Protein AF-A0A7C7UZC0-F1 (afdb_monomer)

pLDDT: mean 78.09, std 13.65, range [47.84, 94.94]

Secondary structure (DSSP, 8-state):
--PPPP--PPP-----------PPPP-------------------HHHHHHHHHHHHHHHHHHHHHHHHHHHHHHHHHHHHHHHHHHHHHHHHHHHHHHH---THHHHHHHHHHHHHHHHHHHHHHHHHH-TT------------HHHHHHHHHHHHHHHHHHHHHHHHHHHHHTT-

Sequence (177 aa):
MNSQPEKDAPAPDEPAEVGSCQDPPPNVQPGSQGNLAQVVPGRVSGEEMEVVARVIDAVRYVVLVVSLTIWSVLGFMFWIPMLVCTITHFSACIVYVTITEDDPRVLGVRLERAVRFYLQGFRNVIQAVYSPSQGRAPAVDMRIDVPTIVLHVLGTVVFWGVVAVAVLYLAGTFGGL

Structure (mmCIF, N/CA/C/O backbone):
data_AF-A0A7C7UZC0-F1
#
_entry.id   AF-A0A7C7UZC0-F1
#
loop_
_atom_site.group_PDB
_atom_site.id
_atom_site.type_symbol
_atom_site.label_atom_id
_atom_site.label_alt_id
_atom_site.label_comp_id
_atom_site.label_asym_id
_atom_site.label_entity_id
_atom_site.label_seq_id
_atom_site.pdbx_PDB_ins_code
_atom_site.Cartn_x
_atom_site.Cartn_y
_atom_site.Cartn_z
_atom_site.occupancy
_atom_site.B_iso_or_equiv
_atom_site.auth_seq_id
_atom_site.auth_comp_id
_atom_site.auth_asym_id
_atom_site.auth_atom_id
_atom_site.pdbx_PDB_model_num
ATOM 1 N N . MET A 1 1 ? -40.029 26.193 34.820 1.00 47.84 1 MET A N 1
ATOM 2 C CA . MET A 1 1 ? -39.489 27.542 35.087 1.00 47.84 1 MET A CA 1
ATOM 3 C C . MET A 1 1 ? -38.226 27.384 35.909 1.00 47.84 1 MET A C 1
A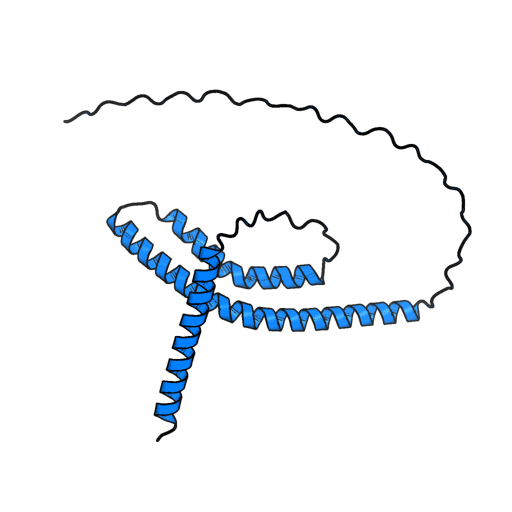TOM 5 O O . MET A 1 1 ? -38.325 27.159 37.105 1.00 47.84 1 MET A O 1
ATOM 9 N N . ASN A 1 2 ? -37.062 27.404 35.264 1.00 49.78 2 ASN A N 1
ATOM 10 C CA . ASN A 1 2 ? -35.794 27.643 35.943 1.00 49.78 2 ASN A CA 1
ATOM 11 C C . ASN A 1 2 ? -34.832 28.230 34.904 1.00 49.78 2 ASN A C 1
ATOM 13 O O . ASN A 1 2 ? -34.414 27.534 33.982 1.00 49.78 2 ASN A O 1
ATOM 17 N N . SER A 1 3 ? -34.615 29.538 34.993 1.00 65.56 3 SER A N 1
ATOM 18 C CA . SER A 1 3 ? -33.788 30.320 34.078 1.00 65.56 3 SER A CA 1
ATOM 19 C C . SER A 1 3 ? -32.359 30.314 34.613 1.00 65.56 3 SER A C 1
ATOM 21 O O . SER A 1 3 ? -32.132 30.821 35.710 1.00 65.56 3 SER A O 1
ATOM 23 N N . GLN A 1 4 ? -31.405 29.747 33.871 1.00 58.62 4 GLN A N 1
ATOM 24 C CA . GLN A 1 4 ? -29.983 29.965 34.144 1.00 58.62 4 GLN A CA 1
ATOM 25 C C . GLN A 1 4 ? -29.408 31.040 33.214 1.00 58.62 4 GLN A C 1
ATOM 27 O O . GLN A 1 4 ? -29.826 31.116 32.058 1.00 58.62 4 GLN A O 1
ATOM 32 N N . PRO A 1 5 ? -28.492 31.884 33.727 1.00 65.25 5 PRO A N 1
ATOM 33 C CA . PRO A 1 5 ? -28.045 33.089 33.054 1.00 65.25 5 PRO A CA 1
ATOM 34 C C . PRO A 1 5 ? -26.913 32.818 32.058 1.00 65.25 5 PRO A C 1
ATOM 36 O O . PRO A 1 5 ? -25.972 32.067 32.318 1.00 65.25 5 PRO A O 1
ATOM 39 N N . GLU A 1 6 ? -27.058 33.493 30.926 1.00 62.06 6 GLU A N 1
ATOM 40 C CA . GLU A 1 6 ? -26.101 33.752 29.858 1.00 62.06 6 GLU A CA 1
ATOM 41 C C . GLU A 1 6 ? -24.763 34.236 30.442 1.00 62.06 6 GLU A C 1
ATOM 43 O O . GLU A 1 6 ? -24.720 35.220 31.180 1.00 62.06 6 GLU A O 1
ATOM 48 N N . LYS A 1 7 ? -23.680 33.496 30.175 1.00 66.50 7 LYS A N 1
ATOM 49 C CA . LYS A 1 7 ? -22.322 33.834 30.610 1.00 66.50 7 LYS A CA 1
ATOM 50 C C . LYS A 1 7 ? -21.516 34.274 29.394 1.00 66.50 7 LYS A C 1
ATOM 52 O O . LYS A 1 7 ? -21.313 33.494 28.467 1.00 66.50 7 LYS A O 1
ATOM 57 N N . ASP A 1 8 ? -21.104 35.530 29.469 1.00 64.38 8 ASP A N 1
ATOM 58 C CA . ASP A 1 8 ? -20.335 36.344 28.534 1.00 64.38 8 ASP A CA 1
ATOM 59 C C . ASP A 1 8 ? -19.323 35.595 27.654 1.00 64.38 8 ASP A C 1
ATOM 61 O O . ASP A 1 8 ? -18.428 34.891 28.133 1.00 64.38 8 ASP A O 1
ATOM 65 N N . ALA A 1 9 ? -19.445 35.826 26.346 1.00 68.19 9 ALA A N 1
ATOM 66 C CA . ALA A 1 9 ? -18.454 35.471 25.343 1.00 68.19 9 ALA A CA 1
ATOM 67 C C . ALA A 1 9 ? -17.341 36.541 25.298 1.00 68.19 9 ALA A C 1
ATOM 69 O O . ALA A 1 9 ? -17.651 37.728 25.179 1.00 68.19 9 ALA A O 1
ATOM 70 N N . PRO A 1 10 ? -16.052 36.163 25.361 1.00 66.81 10 PRO A N 1
ATOM 71 C CA . PRO A 1 10 ? -14.952 37.091 25.130 1.00 66.81 10 PRO A CA 1
ATOM 72 C C . PRO A 1 10 ? -1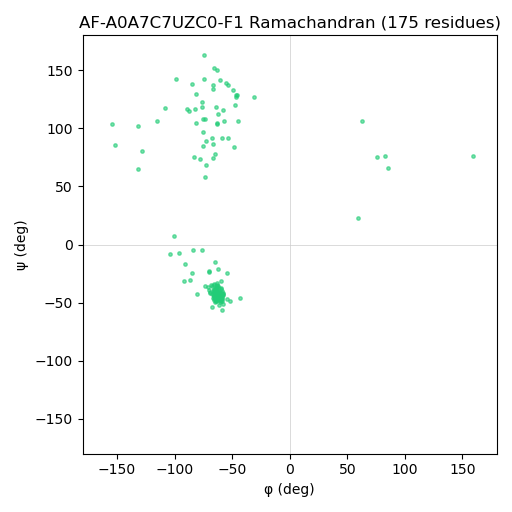4.797 37.419 23.636 1.00 66.81 10 PRO A C 1
ATOM 74 O O . PRO A 1 10 ? -14.986 36.568 22.765 1.00 66.81 10 PRO A O 1
ATOM 77 N N . ALA A 1 11 ? -14.463 38.682 23.369 1.00 67.94 11 ALA A N 1
ATOM 78 C CA . ALA A 1 11 ? -14.263 39.269 22.049 1.00 67.94 11 ALA A CA 1
ATOM 79 C C . ALA A 1 11 ? -13.089 38.626 21.274 1.00 67.94 11 ALA A C 1
ATOM 81 O O . ALA A 1 11 ? -12.121 38.180 21.893 1.00 67.94 11 ALA A O 1
ATOM 82 N N . PRO A 1 12 ? -13.142 38.588 19.928 1.00 64.56 12 PRO A N 1
ATOM 83 C CA . PRO A 1 12 ? -12.012 38.179 19.106 1.00 64.56 12 PRO A CA 1
ATOM 84 C C . PRO A 1 12 ? -11.039 39.353 18.919 1.00 64.56 12 PRO A C 1
ATOM 86 O O . PRO A 1 12 ? -11.297 40.263 18.130 1.00 64.56 12 PRO A O 1
ATOM 89 N N . ASP A 1 13 ? -9.918 39.305 19.635 1.00 63.16 13 ASP A N 1
ATOM 90 C CA . ASP A 1 13 ? -8.779 40.193 19.414 1.00 63.16 13 ASP A CA 1
ATOM 91 C C . ASP A 1 13 ? -7.981 39.759 18.168 1.00 63.16 13 ASP A C 1
ATOM 93 O O . ASP A 1 13 ? -7.495 38.635 18.061 1.00 63.16 13 ASP A O 1
ATOM 97 N N . GLU A 1 14 ? -7.875 40.712 17.243 1.00 61.06 14 GLU A N 1
ATOM 98 C CA . GLU A 1 14 ? -6.673 41.080 16.487 1.00 61.06 14 GLU A CA 1
ATOM 99 C C . GLU A 1 14 ? -6.005 40.045 15.542 1.00 61.06 14 GLU A C 1
ATOM 101 O O . GLU A 1 14 ? -5.258 39.160 15.967 1.00 61.06 14 GLU A O 1
ATOM 106 N N . PRO A 1 15 ? -6.155 40.201 14.209 1.00 57.09 15 PRO A N 1
ATOM 107 C CA . PRO A 1 15 ? -5.256 39.576 13.249 1.00 57.09 15 PRO A CA 1
ATOM 108 C C . PRO A 1 15 ? -3.922 40.335 13.219 1.00 57.09 15 PRO A C 1
ATOM 110 O O . PRO A 1 15 ? -3.831 41.439 12.685 1.00 57.09 15 PRO A O 1
ATOM 113 N N . ALA A 1 16 ? -2.873 39.720 13.762 1.00 59.47 16 ALA A N 1
ATOM 114 C CA . ALA A 1 16 ? -1.507 40.199 13.606 1.00 59.47 16 ALA A CA 1
ATOM 115 C C . ALA A 1 16 ? -1.088 40.146 12.124 1.00 59.47 16 ALA A C 1
ATOM 117 O O . ALA A 1 16 ? -0.776 39.085 11.577 1.00 59.47 16 ALA A O 1
ATOM 118 N N . GLU A 1 17 ? -1.062 41.314 11.483 1.00 59.41 17 GLU A N 1
ATOM 119 C CA . GLU A 1 17 ? -0.220 41.587 10.323 1.00 59.41 17 GLU A CA 1
ATOM 120 C C . GLU A 1 17 ? 1.248 41.357 10.705 1.00 59.41 17 GLU A C 1
ATOM 122 O O . GLU A 1 17 ? 1.804 42.075 11.535 1.00 59.41 17 GLU A O 1
ATOM 127 N N . VAL A 1 18 ? 1.908 40.380 10.080 1.00 58.50 18 VAL A N 1
ATOM 128 C CA . VAL A 1 18 ? 3.368 40.257 10.147 1.00 58.50 18 VAL A CA 1
ATOM 129 C C . VAL A 1 18 ? 3.929 40.049 8.746 1.00 58.50 18 VAL A C 1
ATOM 131 O O . VAL A 1 18 ? 3.930 38.948 8.203 1.00 58.50 18 VAL A O 1
ATOM 134 N N . GLY A 1 19 ? 4.476 41.138 8.206 1.00 53.91 19 GLY A N 1
ATOM 135 C CA . GLY A 1 19 ? 5.842 41.111 7.688 1.00 53.91 19 GLY A CA 1
ATOM 136 C C . GLY A 1 19 ? 6.035 40.628 6.256 1.00 53.91 19 GLY A C 1
ATOM 137 O O . GLY A 1 19 ? 6.732 39.647 6.016 1.00 53.91 19 GLY A O 1
ATOM 138 N N . SER A 1 20 ? 5.519 41.395 5.298 1.00 56.28 20 SER A N 1
ATOM 139 C CA . SER A 1 20 ? 6.035 41.425 3.928 1.00 56.28 20 SER A CA 1
ATOM 140 C C . SER A 1 20 ? 7.346 42.223 3.878 1.00 56.28 20 SER A C 1
ATOM 142 O O . SER A 1 20 ? 7.298 43.441 3.768 1.00 56.28 20 SER A O 1
ATOM 144 N N . CYS A 1 21 ? 8.496 41.546 3.928 1.00 59.06 21 CYS A N 1
ATOM 145 C CA . CYS A 1 21 ? 9.803 42.061 3.488 1.00 59.06 21 CYS A CA 1
ATOM 146 C C . CYS A 1 21 ? 10.672 40.874 3.044 1.00 59.06 21 CYS A C 1
ATOM 148 O O . CYS A 1 21 ? 11.430 40.315 3.833 1.00 59.06 21 CYS A O 1
ATOM 150 N N . GLN A 1 22 ? 10.544 40.459 1.784 1.00 57.56 22 GLN A N 1
ATOM 151 C CA . GLN A 1 22 ? 11.563 39.640 1.131 1.00 57.56 22 GLN A CA 1
ATOM 152 C C . GLN A 1 22 ? 12.147 40.447 -0.018 1.00 57.56 22 GLN A C 1
ATOM 154 O O . GLN A 1 22 ? 11.496 40.685 -1.034 1.00 57.56 22 GLN A O 1
ATOM 159 N N . ASP A 1 23 ? 13.373 40.905 0.220 1.00 60.88 23 ASP A N 1
ATOM 160 C CA . ASP A 1 23 ? 14.223 41.585 -0.741 1.00 60.88 23 ASP A CA 1
ATOM 161 C C . ASP A 1 23 ? 14.373 40.753 -2.027 1.00 60.88 23 ASP A C 1
ATOM 163 O O . ASP A 1 23 ? 14.581 39.534 -1.961 1.00 60.88 23 ASP A O 1
ATOM 167 N N . PRO A 1 24 ? 14.309 41.380 -3.213 1.00 70.25 24 PRO A N 1
ATOM 168 C CA . PRO A 1 24 ? 14.655 40.706 -4.451 1.00 70.25 24 PRO A CA 1
ATOM 169 C C . PRO A 1 24 ? 16.160 40.372 -4.459 1.00 70.25 24 PRO A C 1
ATOM 171 O O . PRO A 1 24 ? 16.985 41.235 -4.146 1.00 70.25 24 PRO A O 1
ATOM 174 N N . PRO A 1 25 ? 16.560 39.141 -4.831 1.00 68.81 25 PRO A N 1
ATOM 175 C CA . PRO A 1 25 ? 17.969 38.788 -4.925 1.00 68.81 25 PRO A CA 1
ATOM 176 C C . PRO A 1 25 ? 18.682 39.565 -6.050 1.00 68.81 25 PRO A C 1
ATOM 178 O O . PRO A 1 25 ? 18.062 39.938 -7.052 1.00 68.81 25 PRO A O 1
ATOM 181 N N . PRO A 1 26 ? 19.998 39.800 -5.902 1.00 62.06 26 PRO A N 1
ATOM 182 C CA . PRO A 1 26 ? 20.785 40.620 -6.808 1.00 62.06 26 PRO A CA 1
ATOM 183 C C . PRO A 1 26 ? 20.922 39.993 -8.199 1.00 62.06 26 PRO A C 1
ATOM 185 O O . PRO A 1 26 ? 21.193 38.806 -8.368 1.00 62.06 26 PRO A O 1
ATOM 188 N N . ASN A 1 27 ? 20.768 40.870 -9.186 1.00 65.44 27 ASN A N 1
ATOM 189 C CA . ASN A 1 27 ? 21.015 40.702 -10.611 1.00 65.44 27 ASN A CA 1
ATOM 190 C C . ASN A 1 27 ? 22.362 39.994 -10.886 1.00 65.44 27 ASN A C 1
ATOM 192 O O . ASN A 1 27 ? 23.431 40.589 -10.733 1.00 65.44 27 ASN A O 1
ATOM 196 N N . VAL A 1 28 ? 22.306 38.720 -11.287 1.00 65.88 28 VAL A N 1
ATOM 197 C CA . VAL A 1 28 ? 23.469 37.937 -11.726 1.00 65.88 28 VAL A CA 1
ATOM 198 C C . VAL A 1 28 ? 23.755 38.266 -13.191 1.00 65.88 28 VAL A C 1
ATOM 200 O O . VAL A 1 28 ? 22.935 38.011 -14.071 1.00 65.88 28 VAL A O 1
ATOM 203 N N . GLN A 1 29 ? 24.933 38.840 -13.441 1.00 55.94 29 GLN A N 1
ATOM 204 C CA . GLN A 1 29 ? 25.412 39.178 -14.778 1.00 55.94 29 GLN A CA 1
ATOM 205 C C . GLN A 1 29 ? 25.536 37.940 -15.690 1.00 55.94 29 GLN A C 1
ATOM 207 O O . GLN A 1 29 ? 26.036 36.901 -15.250 1.00 55.94 29 GLN A O 1
ATOM 212 N N . PRO A 1 30 ? 25.196 38.063 -16.987 1.00 54.34 30 PRO A N 1
ATOM 213 C CA . PRO A 1 30 ? 25.474 37.051 -17.998 1.00 54.34 30 PRO A CA 1
ATOM 214 C C . PRO A 1 30 ? 26.966 37.085 -18.364 1.00 54.34 30 PRO A C 1
ATOM 216 O O . PRO A 1 30 ? 27.395 37.749 -19.306 1.00 54.34 30 PRO A O 1
ATOM 219 N N . GLY A 1 31 ? 27.777 36.389 -17.571 1.00 56.16 31 GLY A N 1
ATOM 220 C CA . GLY A 1 31 ? 29.206 36.225 -17.803 1.00 56.16 31 GLY A CA 1
ATOM 221 C C . GLY A 1 31 ? 29.516 35.030 -18.704 1.00 56.16 31 GLY A C 1
ATOM 222 O O . GLY A 1 31 ? 29.373 33.885 -18.291 1.00 56.16 31 GLY A O 1
ATOM 223 N N . SER A 1 32 ? 30.060 35.328 -19.885 1.00 55.34 32 SER A N 1
ATOM 224 C CA . SER A 1 32 ? 31.006 34.481 -20.625 1.00 55.34 32 SER A CA 1
ATOM 225 C C . SER A 1 32 ? 30.455 33.244 -21.357 1.00 55.34 32 SER A C 1
ATOM 227 O O . SER A 1 32 ? 30.717 32.094 -21.009 1.00 55.34 32 SER A O 1
ATOM 229 N N . GLN A 1 33 ? 29.789 33.495 -22.489 1.00 53.31 33 GLN A N 1
ATOM 230 C CA . GLN A 1 33 ? 29.703 32.551 -23.613 1.00 53.31 33 GLN A CA 1
ATOM 231 C C . GLN A 1 33 ? 31.052 32.469 -24.357 1.00 53.31 33 GLN A C 1
ATOM 233 O O . GLN A 1 33 ? 31.188 32.930 -25.488 1.00 53.31 33 GLN A O 1
ATOM 238 N N . GLY A 1 34 ? 32.076 31.913 -23.715 1.00 60.22 34 GLY A N 1
ATOM 239 C CA . GLY A 1 34 ? 33.414 31.783 -24.290 1.00 60.22 34 GLY A CA 1
ATOM 240 C C . GLY A 1 34 ? 33.932 30.358 -24.187 1.00 60.22 34 GLY A C 1
ATOM 241 O O . GLY A 1 34 ? 34.676 30.070 -23.258 1.00 60.22 34 GLY A O 1
ATOM 242 N N . ASN A 1 35 ? 33.496 29.485 -25.105 1.00 54.19 35 ASN A N 1
ATOM 243 C CA . ASN A 1 35 ? 34.233 28.347 -25.691 1.00 54.19 35 ASN A CA 1
ATOM 244 C C . ASN A 1 35 ? 33.260 27.315 -26.279 1.00 54.19 35 ASN A C 1
ATOM 246 O O . ASN A 1 35 ? 33.044 26.231 -25.743 1.00 54.19 35 ASN A O 1
ATOM 250 N N . LEU A 1 36 ? 32.718 27.650 -27.452 1.00 52.38 36 LEU A N 1
ATOM 251 C CA . LEU A 1 36 ? 32.151 26.698 -28.409 1.00 52.38 36 LEU A CA 1
ATOM 252 C C . LEU A 1 36 ? 33.292 25.922 -29.095 1.00 52.38 36 LEU A C 1
ATOM 254 O O . LEU A 1 36 ? 33.439 25.946 -30.314 1.00 52.38 36 LEU A O 1
ATOM 258 N N . ALA A 1 37 ? 34.117 25.230 -28.306 1.00 57.25 37 ALA A N 1
ATOM 259 C CA . ALA A 1 37 ? 34.881 24.103 -28.817 1.00 57.25 37 ALA A CA 1
ATOM 260 C C . ALA A 1 37 ? 33.873 22.972 -29.014 1.00 57.25 37 ALA A C 1
ATOM 262 O O . ALA A 1 37 ? 33.536 22.215 -28.107 1.00 57.25 37 ALA A O 1
ATOM 263 N N . GLN A 1 38 ? 33.316 22.988 -30.216 1.00 58.03 38 GLN A N 1
ATOM 264 C CA . GLN A 1 38 ? 32.429 22.029 -30.837 1.00 58.03 38 GLN A CA 1
ATOM 265 C C . GLN A 1 38 ? 32.987 20.605 -30.669 1.00 58.03 38 GLN A C 1
ATOM 267 O O . GLN A 1 38 ? 33.654 20.069 -31.551 1.00 58.03 38 GLN A O 1
ATOM 272 N N . VAL A 1 39 ? 32.720 19.974 -29.524 1.00 60.53 39 VAL A N 1
ATOM 273 C CA . VAL A 1 39 ? 32.794 18.519 -29.394 1.00 60.53 39 VAL A CA 1
ATOM 274 C C . VAL A 1 39 ? 31.655 18.005 -30.255 1.00 60.53 39 VAL A C 1
ATOM 276 O O . VAL A 1 39 ? 30.512 17.976 -29.818 1.00 60.53 39 VAL A O 1
ATOM 279 N N . VAL A 1 40 ? 31.956 17.721 -31.523 1.00 61.72 40 VAL A N 1
ATOM 280 C CA . VAL A 1 40 ? 31.046 17.065 -32.459 1.00 61.72 40 VAL A CA 1
ATOM 281 C C . VAL A 1 40 ? 30.663 15.736 -31.808 1.00 61.72 40 VAL A C 1
ATOM 283 O O . VAL A 1 40 ? 31.520 14.851 -31.736 1.00 61.72 40 VAL A O 1
ATOM 286 N N . PRO A 1 41 ? 29.431 15.573 -31.286 1.00 61.44 41 PRO A N 1
ATOM 287 C CA . PRO A 1 41 ? 29.012 14.269 -30.819 1.00 61.44 41 PRO A CA 1
ATOM 288 C C . PRO A 1 41 ? 28.990 13.399 -32.070 1.00 61.44 41 PRO A C 1
ATOM 290 O O . PRO A 1 41 ? 28.302 13.720 -33.045 1.00 61.44 41 PRO A O 1
ATOM 293 N N . GLY A 1 42 ? 29.819 12.352 -32.084 1.00 65.38 42 GLY A N 1
ATOM 294 C CA . GLY A 1 42 ? 29.772 11.346 -33.135 1.00 65.38 42 GLY A CA 1
ATOM 295 C C . GLY A 1 42 ? 28.311 10.979 -33.356 1.00 65.38 42 GLY A C 1
ATOM 296 O O . GLY A 1 42 ? 27.588 10.773 -32.382 1.00 65.38 42 GLY A O 1
ATOM 297 N N . ARG A 1 43 ? 27.857 11.015 -34.615 1.00 63.75 43 ARG A N 1
ATOM 298 C CA . ARG A 1 43 ? 26.511 10.593 -35.013 1.00 63.75 43 ARG A CA 1
ATOM 299 C C . ARG A 1 43 ? 26.296 9.174 -34.494 1.00 63.75 43 ARG A C 1
ATOM 301 O O . ARG A 1 43 ? 26.648 8.216 -35.170 1.00 63.75 43 ARG A O 1
ATOM 308 N N . VAL A 1 44 ? 25.743 9.057 -33.294 1.00 67.38 44 VAL A N 1
ATOM 309 C CA . VAL A 1 44 ? 25.150 7.824 -32.805 1.00 67.38 44 VAL A CA 1
ATOM 310 C C . VAL A 1 44 ? 24.004 7.558 -33.765 1.00 67.38 44 VAL A C 1
ATOM 312 O O . VAL A 1 44 ? 23.078 8.365 -33.893 1.00 67.38 44 VAL A O 1
ATOM 315 N N . SER A 1 45 ? 24.155 6.493 -34.539 1.00 75.25 45 SER A N 1
ATOM 316 C CA . SER A 1 45 ? 23.167 5.982 -35.480 1.00 75.25 45 SER A CA 1
ATOM 317 C C . SER A 1 45 ? 21.803 5.936 -34.791 1.00 75.25 45 SER A C 1
ATOM 319 O O . SER A 1 45 ? 21.690 5.391 -33.696 1.00 75.25 45 SER A O 1
ATOM 321 N N . GLY A 1 46 ? 20.764 6.517 -35.404 1.00 77.44 46 GLY A N 1
ATOM 322 C CA . GLY A 1 46 ? 19.421 6.588 -34.805 1.00 77.44 46 GLY A CA 1
ATOM 323 C C . GLY A 1 46 ? 18.862 5.222 -34.375 1.00 77.44 46 GLY A C 1
ATOM 324 O O . GLY A 1 46 ? 18.076 5.154 -33.435 1.00 77.44 46 GLY A O 1
ATOM 325 N N . GLU A 1 47 ? 19.346 4.142 -34.992 1.00 82.88 47 GLU A N 1
ATOM 326 C CA . GLU A 1 47 ? 19.031 2.754 -34.639 1.00 82.88 47 GLU A CA 1
ATOM 327 C C . GLU A 1 47 ? 19.517 2.365 -33.231 1.00 82.88 47 GLU A C 1
ATOM 329 O O . GLU A 1 47 ? 18.804 1.679 -32.501 1.00 82.88 47 GLU A O 1
ATOM 334 N N . GLU A 1 48 ? 20.686 2.844 -32.791 1.00 84.56 48 GLU A N 1
ATOM 335 C CA . GLU A 1 48 ? 21.213 2.528 -31.457 1.00 84.56 48 GLU A CA 1
ATOM 336 C C . GLU A 1 48 ? 20.412 3.234 -30.357 1.00 84.56 48 GLU A C 1
ATOM 338 O O . GLU A 1 48 ? 20.145 2.648 -29.307 1.00 84.56 48 GLU A O 1
ATOM 343 N N . MET A 1 49 ? 19.954 4.466 -30.607 1.00 83.00 49 MET A N 1
ATOM 344 C CA . MET A 1 49 ? 19.103 5.189 -29.656 1.00 83.00 49 MET A CA 1
ATOM 345 C C . MET A 1 49 ? 17.725 4.540 -29.498 1.00 83.00 49 MET A C 1
ATOM 347 O O . MET A 1 49 ? 17.194 4.513 -28.386 1.00 83.00 49 MET A O 1
ATOM 351 N N . GLU A 1 50 ? 17.158 3.976 -30.567 1.00 89.06 50 GLU A N 1
ATOM 352 C CA . GLU A 1 50 ? 15.876 3.273 -30.490 1.00 89.06 50 GLU A CA 1
ATOM 353 C C . GLU A 1 50 ? 15.986 1.984 -29.665 1.00 89.06 50 GLU A C 1
ATOM 355 O O . GLU A 1 50 ? 15.136 1.716 -28.810 1.00 89.06 50 GLU A O 1
ATOM 360 N N . VAL A 1 51 ? 17.058 1.209 -29.862 1.00 90.75 51 VAL A N 1
ATOM 361 C CA . VAL A 1 51 ? 17.309 -0.004 -29.070 1.00 90.75 51 VAL A CA 1
ATOM 362 C C . VAL A 1 51 ? 17.495 0.347 -27.596 1.00 90.75 51 VAL A C 1
ATOM 364 O O . VAL A 1 51 ? 16.880 -0.285 -26.737 1.00 90.75 51 VAL A O 1
ATOM 367 N N . VAL A 1 52 ? 18.277 1.385 -27.289 1.00 91.00 52 VAL A N 1
ATOM 368 C CA . VAL A 1 52 ? 18.493 1.834 -25.906 1.00 91.00 52 VAL A CA 1
ATOM 369 C C . VAL A 1 52 ? 17.179 2.270 -25.254 1.00 91.00 52 VAL A C 1
ATOM 371 O O . VAL A 1 52 ? 16.900 1.857 -24.128 1.00 91.00 52 VAL A O 1
ATOM 374 N N . ALA A 1 53 ? 16.335 3.030 -25.958 1.00 90.38 53 ALA A N 1
ATOM 375 C CA . ALA A 1 53 ? 15.032 3.444 -25.442 1.00 90.38 53 ALA A CA 1
ATOM 376 C C . ALA A 1 53 ? 14.127 2.239 -25.126 1.00 90.38 53 ALA A C 1
ATOM 378 O O . ALA A 1 53 ? 13.596 2.144 -24.019 1.00 90.38 53 ALA A O 1
ATOM 379 N N . ARG A 1 54 ? 14.028 1.264 -26.044 1.00 92.94 54 ARG A N 1
ATOM 380 C CA . ARG A 1 54 ? 13.236 0.041 -25.817 1.00 92.94 54 ARG A CA 1
ATOM 381 C C . ARG A 1 54 ? 13.749 -0.779 -24.636 1.00 92.94 54 ARG A C 1
ATOM 383 O O . ARG A 1 54 ? 12.948 -1.305 -23.867 1.00 92.94 54 ARG A O 1
ATOM 390 N N . VAL A 1 55 ? 15.068 -0.903 -24.483 1.00 94.94 55 VAL A N 1
ATOM 391 C CA . VAL A 1 55 ? 15.668 -1.642 -23.361 1.00 94.94 55 VAL A CA 1
ATOM 392 C C . VAL A 1 55 ? 15.368 -0.944 -22.036 1.00 94.94 55 VAL A C 1
ATOM 394 O O . VAL A 1 55 ? 14.973 -1.609 -21.079 1.00 94.94 55 VAL A O 1
ATOM 397 N N . ILE A 1 56 ? 15.494 0.385 -21.976 1.00 92.00 56 ILE A N 1
ATOM 398 C CA . ILE A 1 56 ? 15.160 1.162 -20.775 1.00 92.00 56 ILE A CA 1
ATOM 399 C C . ILE A 1 56 ? 13.689 0.961 -20.397 1.00 92.00 56 ILE A C 1
ATOM 401 O O . ILE A 1 56 ? 13.392 0.704 -19.228 1.00 92.00 56 ILE A O 1
ATOM 405 N N . ASP A 1 57 ? 12.776 1.028 -21.365 1.00 90.56 57 ASP A N 1
ATOM 406 C CA . ASP A 1 57 ? 11.347 0.832 -21.115 1.00 90.56 57 ASP A CA 1
ATOM 407 C C . ASP A 1 57 ? 11.025 -0.600 -20.668 1.00 90.56 57 ASP A C 1
ATOM 409 O O . ASP A 1 57 ? 10.246 -0.792 -19.731 1.00 90.56 57 ASP A O 1
ATOM 413 N N . ALA A 1 58 ? 11.680 -1.609 -21.252 1.00 94.50 58 ALA A N 1
ATOM 414 C CA . ALA A 1 58 ? 11.540 -2.998 -20.823 1.00 94.50 58 ALA A CA 1
ATOM 415 C C . ALA A 1 58 ? 12.010 -3.199 -19.373 1.00 94.50 58 ALA A C 1
ATOM 417 O O . ALA A 1 58 ? 11.302 -3.808 -18.569 1.00 94.50 58 ALA A O 1
ATOM 418 N N . VAL A 1 59 ? 13.171 -2.647 -19.004 1.00 93.69 59 VAL A N 1
ATOM 419 C CA . VAL A 1 59 ? 13.692 -2.723 -17.630 1.00 93.69 59 VAL A CA 1
ATOM 420 C C . VAL A 1 59 ? 12.755 -2.009 -16.655 1.00 93.69 59 VAL A C 1
ATOM 422 O O . VAL A 1 59 ? 12.429 -2.567 -15.607 1.00 93.69 59 VAL A O 1
ATOM 425 N N . ARG A 1 60 ? 12.260 -0.813 -17.001 1.00 90.44 60 ARG A N 1
ATOM 426 C CA . ARG A 1 60 ? 11.275 -0.080 -16.186 1.00 90.44 60 ARG A CA 1
ATOM 427 C C . ARG A 1 60 ? 10.004 -0.891 -15.964 1.00 90.44 60 ARG A C 1
ATOM 429 O O . ARG A 1 60 ? 9.513 -0.939 -14.838 1.00 90.44 60 ARG A O 1
ATOM 436 N N . TYR A 1 61 ? 9.500 -1.549 -17.006 1.00 93.25 61 TYR A N 1
ATOM 437 C CA . TYR A 1 61 ? 8.321 -2.402 -16.907 1.00 93.25 61 TYR A CA 1
ATOM 438 C C . TYR A 1 61 ? 8.552 -3.589 -15.964 1.00 93.25 61 TYR A C 1
ATOM 440 O O . TYR A 1 61 ? 7.730 -3.845 -15.087 1.00 93.25 61 TYR A O 1
ATOM 448 N N . VAL A 1 62 ? 9.695 -4.275 -16.078 1.00 94.12 62 VAL A N 1
ATOM 449 C CA . VAL A 1 62 ? 10.045 -5.390 -15.182 1.00 94.12 62 VAL A CA 1
ATOM 450 C C . VAL A 1 62 ? 10.136 -4.921 -13.730 1.00 94.12 62 VAL A C 1
ATOM 452 O O . VAL A 1 62 ? 9.532 -5.538 -12.853 1.00 94.12 62 VAL A O 1
ATOM 455 N N . VAL A 1 63 ? 10.833 -3.811 -13.470 1.00 91.94 63 VAL A N 1
ATOM 456 C CA . VAL A 1 63 ? 10.941 -3.235 -12.121 1.00 91.94 63 VAL A CA 1
AT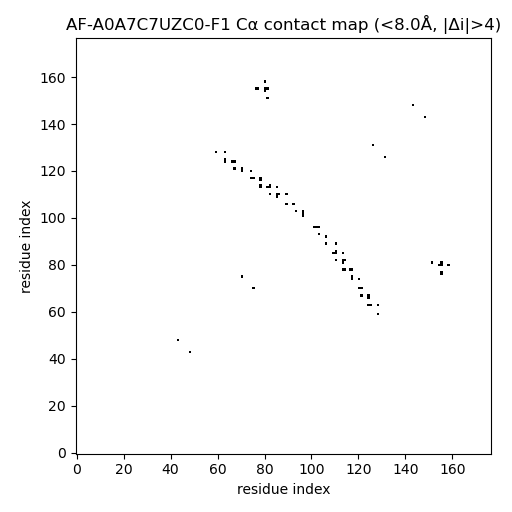OM 457 C C . VAL A 1 63 ? 9.558 -2.894 -11.571 1.00 91.94 63 VAL A C 1
ATOM 459 O O . VAL A 1 63 ? 9.256 -3.256 -10.437 1.00 91.94 63 VAL A O 1
ATOM 462 N N . LEU A 1 64 ? 8.689 -2.280 -12.377 1.00 91.94 64 LEU A N 1
ATOM 463 C CA . LEU A 1 64 ? 7.321 -1.958 -11.978 1.00 91.94 64 LEU A CA 1
ATOM 464 C C . LEU A 1 64 ? 6.525 -3.205 -11.596 1.00 91.94 64 LEU A C 1
ATOM 466 O O . LEU A 1 64 ? 5.906 -3.220 -10.536 1.00 91.94 64 LEU A O 1
ATOM 470 N N . VAL A 1 65 ? 6.553 -4.254 -12.420 1.00 93.25 65 VAL A N 1
ATOM 471 C CA . VAL A 1 65 ? 5.825 -5.503 -12.144 1.00 93.25 65 VAL A CA 1
ATOM 472 C C . VAL A 1 65 ? 6.324 -6.148 -10.853 1.00 93.25 65 VAL A C 1
ATOM 474 O O . VAL A 1 65 ? 5.518 -6.556 -10.014 1.00 93.25 65 VAL A O 1
ATOM 477 N N . VAL A 1 66 ? 7.642 -6.193 -10.646 1.00 91.75 66 VAL A N 1
ATOM 478 C CA . VAL A 1 66 ? 8.240 -6.737 -9.419 1.00 91.75 66 VAL A CA 1
ATOM 479 C C . VAL A 1 66 ? 7.844 -5.897 -8.203 1.00 91.75 66 VAL A C 1
ATOM 481 O O . VAL A 1 66 ? 7.371 -6.448 -7.209 1.00 91.75 66 VAL A O 1
ATOM 484 N N . SER A 1 67 ? 7.959 -4.569 -8.280 1.00 90.69 67 SER A N 1
ATOM 485 C CA . SER A 1 67 ? 7.565 -3.665 -7.195 1.00 90.69 67 SER A CA 1
ATOM 486 C C . SER A 1 67 ? 6.074 -3.758 -6.872 1.00 90.69 67 SER A C 1
ATOM 488 O O . SER A 1 67 ? 5.715 -3.794 -5.697 1.00 90.69 67 SER A O 1
ATOM 490 N N . LEU A 1 68 ? 5.205 -3.855 -7.883 1.00 91.06 68 LEU A N 1
ATOM 491 C CA . LEU A 1 68 ? 3.768 -4.060 -7.695 1.00 91.06 68 LEU A CA 1
ATOM 492 C C . LEU A 1 68 ? 3.461 -5.407 -7.047 1.00 91.06 68 LEU A C 1
ATOM 494 O O . LEU A 1 68 ? 2.590 -5.478 -6.185 1.00 91.06 68 LEU A O 1
ATOM 498 N N . THR A 1 69 ? 4.186 -6.459 -7.421 1.00 90.12 69 THR A N 1
ATOM 499 C CA . THR A 1 69 ? 4.012 -7.792 -6.835 1.00 90.12 69 THR A CA 1
ATOM 500 C C . THR A 1 69 ? 4.399 -7.783 -5.358 1.00 90.12 69 THR A C 1
ATOM 502 O O . THR A 1 69 ? 3.609 -8.198 -4.510 1.00 90.12 69 THR A O 1
ATOM 505 N N . ILE A 1 70 ? 5.575 -7.237 -5.030 1.00 88.31 70 ILE A N 1
ATOM 506 C CA . ILE A 1 70 ? 6.045 -7.099 -3.645 1.00 88.31 70 ILE A CA 1
ATOM 507 C C . ILE A 1 70 ? 5.071 -6.235 -2.834 1.00 88.31 70 ILE A C 1
ATOM 509 O O . ILE A 1 70 ? 4.664 -6.631 -1.741 1.00 88.31 70 ILE A O 1
ATOM 513 N N . TRP A 1 71 ? 4.653 -5.085 -3.374 1.00 93.00 71 TRP A N 1
ATOM 514 C CA . TRP A 1 71 ? 3.686 -4.207 -2.715 1.00 93.00 71 TRP A CA 1
ATOM 515 C C . TRP A 1 71 ? 2.328 -4.879 -2.529 1.00 93.00 71 TRP A C 1
ATOM 517 O O . TRP A 1 71 ? 1.713 -4.706 -1.486 1.00 93.00 71 TRP A O 1
ATOM 527 N N . SER A 1 72 ? 1.856 -5.668 -3.492 1.00 90.19 72 SER A N 1
ATOM 528 C CA . SER A 1 72 ? 0.590 -6.384 -3.356 1.00 90.19 72 SER A CA 1
ATOM 529 C C . SER A 1 72 ? 0.632 -7.353 -2.179 1.00 90.19 72 SER A C 1
ATOM 531 O O . SER A 1 72 ? -0.302 -7.370 -1.383 1.00 90.19 72 SER A O 1
ATOM 533 N N . VAL A 1 73 ? 1.724 -8.109 -2.023 1.00 88.00 73 VAL A N 1
ATOM 534 C CA . VAL A 1 73 ? 1.887 -9.054 -0.907 1.00 88.00 73 VAL A CA 1
ATOM 535 C C . VAL A 1 73 ? 2.016 -8.314 0.423 1.00 88.00 73 VAL A C 1
ATOM 537 O O . VAL A 1 73 ? 1.235 -8.564 1.339 1.00 88.00 73 VAL A O 1
ATOM 540 N N . LEU A 1 74 ? 2.958 -7.372 0.532 1.00 87.00 74 LEU A N 1
ATOM 541 C CA . LEU A 1 74 ? 3.187 -6.624 1.772 1.00 87.00 74 LEU A CA 1
ATOM 542 C C . LEU A 1 74 ? 1.972 -5.774 2.143 1.00 87.00 74 LEU A C 1
ATOM 544 O O . LEU A 1 74 ? 1.485 -5.825 3.269 1.00 87.00 74 LEU A O 1
ATOM 548 N N . GLY A 1 75 ? 1.456 -5.028 1.174 1.00 88.44 75 GLY A N 1
ATOM 549 C CA . GLY A 1 75 ? 0.265 -4.208 1.302 1.00 88.44 75 GLY A CA 1
ATOM 550 C C . GLY A 1 75 ? -0.912 -5.036 1.783 1.00 88.44 75 GLY A C 1
ATOM 551 O O . GLY A 1 75 ? -1.547 -4.632 2.741 1.00 88.44 75 GLY A O 1
ATOM 552 N N . PHE A 1 76 ? -1.160 -6.218 1.214 1.00 87.44 76 PHE A N 1
ATOM 553 C CA . PHE A 1 76 ? -2.232 -7.103 1.674 1.00 87.44 76 PHE A CA 1
ATOM 554 C C . PHE A 1 76 ? -1.990 -7.635 3.094 1.00 87.44 76 PHE A C 1
ATOM 556 O O . PHE A 1 76 ? -2.904 -7.610 3.922 1.00 87.44 76 PHE A O 1
ATOM 563 N N . MET A 1 77 ? -0.754 -8.047 3.404 1.00 82.56 77 MET A N 1
ATOM 564 C CA . MET A 1 77 ? -0.379 -8.525 4.739 1.00 82.56 77 MET A CA 1
ATOM 565 C C . MET A 1 77 ? -0.591 -7.479 5.835 1.00 82.56 77 MET A C 1
ATOM 567 O O . MET A 1 77 ? -1.003 -7.840 6.935 1.00 82.56 77 MET A O 1
ATOM 571 N N . PHE A 1 78 ? -0.329 -6.203 5.548 1.00 82.25 78 PHE A N 1
ATOM 572 C CA . PHE A 1 78 ? -0.556 -5.100 6.485 1.00 82.25 78 PHE A CA 1
ATOM 573 C C . PHE A 1 78 ? -1.983 -4.546 6.431 1.00 82.25 78 PHE A C 1
ATOM 575 O O . PHE A 1 78 ? -2.505 -4.086 7.446 1.00 82.25 78 PHE A O 1
ATOM 582 N N . TRP A 1 79 ? -2.634 -4.603 5.270 1.00 89.00 79 TRP A N 1
ATOM 583 C CA . TRP A 1 79 ? -3.969 -4.053 5.063 1.00 89.00 79 TRP A CA 1
ATOM 584 C C . TRP A 1 79 ? -5.017 -4.807 5.871 1.00 89.00 79 TRP A C 1
ATOM 586 O O . TRP A 1 79 ? -5.794 -4.154 6.559 1.00 89.00 79 TRP A O 1
ATOM 596 N N . ILE A 1 80 ? -5.007 -6.147 5.876 1.00 87.31 80 ILE A N 1
ATOM 597 C CA . ILE A 1 80 ? -6.010 -6.929 6.620 1.00 87.31 80 ILE A CA 1
ATOM 598 C C . ILE A 1 80 ? -5.998 -6.606 8.128 1.00 87.31 80 ILE A C 1
ATOM 600 O O . ILE A 1 80 ? -7.043 -6.197 8.639 1.00 87.31 80 ILE A O 1
ATOM 604 N N . PRO A 1 81 ? -4.868 -6.726 8.856 1.00 82.25 81 PRO A N 1
ATOM 605 C CA . PRO A 1 81 ? -4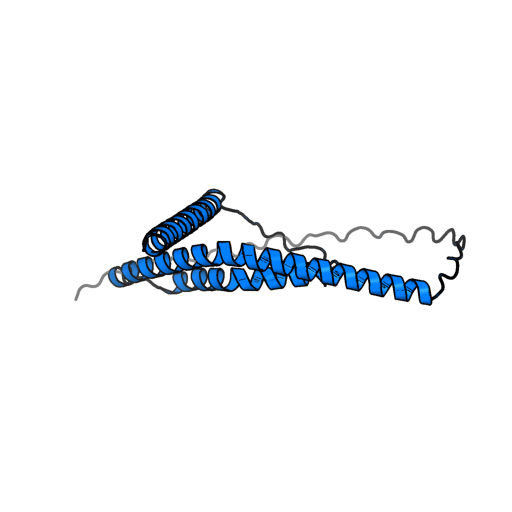.828 -6.413 10.284 1.00 82.25 81 PRO A CA 1
ATOM 606 C C . PRO A 1 81 ? -5.214 -4.964 10.574 1.00 82.25 81 PRO A C 1
ATOM 608 O O . PRO A 1 81 ? -5.980 -4.704 11.498 1.00 82.25 81 PRO A O 1
ATOM 611 N N . MET A 1 82 ? -4.736 -4.017 9.759 1.00 83.12 82 MET A N 1
ATOM 612 C CA . MET A 1 82 ? -5.068 -2.601 9.917 1.00 83.12 82 MET A CA 1
ATOM 613 C C . MET A 1 82 ? -6.576 -2.356 9.770 1.00 83.12 82 MET A C 1
ATOM 615 O O . MET A 1 82 ? -7.163 -1.602 10.551 1.00 83.12 82 MET A O 1
ATOM 619 N N . LEU A 1 83 ? -7.215 -3.010 8.798 1.00 87.62 83 LEU A N 1
ATOM 620 C CA . LEU A 1 83 ? -8.649 -2.905 8.541 1.00 87.62 83 LEU A CA 1
ATOM 621 C C . LEU A 1 83 ? -9.446 -3.490 9.712 1.00 87.62 83 LEU A C 1
ATOM 623 O O . LEU A 1 83 ? -10.346 -2.827 10.226 1.00 87.62 83 LEU A O 1
ATOM 627 N N . VAL A 1 84 ? -9.054 -4.668 10.204 1.00 86.31 84 VAL A N 1
ATOM 628 C CA . VAL A 1 84 ? -9.675 -5.305 11.375 1.00 86.31 84 VAL A CA 1
ATOM 629 C C . VAL A 1 84 ? -9.540 -4.422 12.615 1.00 86.31 84 VAL A C 1
ATOM 631 O O . VAL A 1 84 ? -10.546 -4.130 13.256 1.00 86.31 84 VAL A O 1
ATOM 634 N N . CYS A 1 85 ? -8.341 -3.924 12.934 1.00 86.06 85 CYS A N 1
ATOM 635 C CA . CYS A 1 85 ? -8.137 -3.023 14.073 1.00 86.06 85 CYS A CA 1
ATOM 636 C C . CYS A 1 85 ? -9.004 -1.761 13.965 1.00 86.06 85 CYS A C 1
ATOM 638 O O . CYS A 1 85 ? -9.607 -1.338 14.952 1.00 86.06 85 CYS A O 1
ATOM 640 N N . THR A 1 86 ? -9.105 -1.184 12.766 1.00 86.62 86 THR A N 1
ATOM 641 C CA . THR A 1 86 ? -9.895 0.031 12.539 1.00 86.62 86 THR A CA 1
ATOM 642 C C . THR A 1 86 ? -11.394 -0.237 12.664 1.00 86.62 86 THR A C 1
ATOM 644 O O . THR A 1 86 ? -12.083 0.558 13.296 1.00 86.62 86 THR A O 1
ATOM 647 N N . ILE A 1 87 ? -11.903 -1.359 12.140 1.00 89.50 87 ILE A N 1
ATOM 648 C CA . ILE A 1 87 ? -13.310 -1.768 12.300 1.00 89.50 87 ILE A CA 1
ATOM 649 C C . ILE A 1 87 ? -13.636 -2.033 13.769 1.00 89.50 87 ILE A C 1
ATOM 651 O O . ILE A 1 87 ? -14.675 -1.584 14.250 1.00 89.50 87 ILE A O 1
ATOM 655 N N . THR A 1 88 ? -12.767 -2.734 14.497 1.00 87.94 88 THR A N 1
ATOM 656 C CA . THR A 1 88 ? -12.986 -3.026 15.919 1.00 87.94 88 THR A CA 1
ATOM 657 C C . THR A 1 88 ? -13.028 -1.738 16.733 1.00 87.94 88 THR A C 1
ATOM 659 O O . THR A 1 88 ? -13.951 -1.538 17.520 1.00 87.94 88 THR A O 1
ATOM 662 N N . HIS A 1 89 ? -12.084 -0.823 16.499 1.00 85.69 89 HIS A N 1
ATOM 663 C CA . HIS A 1 89 ? -12.074 0.482 17.157 1.00 85.69 89 HIS A CA 1
ATOM 664 C C . HIS A 1 89 ? -13.304 1.318 16.778 1.00 85.69 89 HIS A C 1
ATOM 666 O O . HIS A 1 89 ? -13.914 1.946 17.635 1.00 85.69 89 HIS A O 1
ATOM 672 N N . PHE A 1 90 ? -13.701 1.303 15.504 1.00 87.12 90 PHE A N 1
ATOM 673 C CA . PHE A 1 90 ? -14.913 1.966 15.027 1.00 87.12 90 PHE A CA 1
ATOM 674 C C . PHE A 1 90 ? -16.166 1.420 15.724 1.00 87.12 90 PHE A C 1
ATOM 676 O O . PHE A 1 90 ? -16.975 2.194 16.225 1.00 87.12 90 PHE A O 1
ATOM 683 N N . SER A 1 91 ? -16.281 0.096 15.835 1.00 90.19 91 SER A N 1
ATOM 684 C CA . SER A 1 91 ? -17.398 -0.579 16.504 1.00 90.19 91 SER A CA 1
ATOM 685 C C . SER A 1 91 ? -17.450 -0.238 17.995 1.00 90.19 91 SER A C 1
ATOM 687 O O . SER A 1 91 ? -18.511 0.103 18.509 1.00 90.19 91 SER A O 1
ATOM 689 N N . ALA A 1 92 ? -16.302 -0.254 18.681 1.00 89.31 92 ALA A N 1
ATOM 690 C CA . ALA A 1 92 ? -16.208 0.129 20.089 1.00 89.31 92 ALA A CA 1
ATOM 691 C C . ALA A 1 92 ? -16.594 1.600 20.315 1.00 89.31 92 ALA A C 1
ATOM 693 O O . ALA A 1 92 ? -17.344 1.911 21.239 1.00 89.31 92 ALA A O 1
ATOM 694 N N . CYS A 1 93 ? -16.133 2.505 19.447 1.00 88.12 93 CYS A N 1
ATOM 695 C CA . CYS A 1 93 ? -16.498 3.913 19.534 1.00 88.12 93 CYS A CA 1
ATOM 696 C C . CYS A 1 93 ? -17.979 4.157 19.216 1.00 88.12 93 CYS A C 1
ATOM 698 O O . CYS A 1 93 ? -18.571 5.014 19.857 1.00 88.12 93 CYS A O 1
ATOM 700 N N . ILE A 1 94 ? -18.602 3.406 18.296 1.00 89.94 94 ILE A N 1
ATOM 701 C CA . ILE A 1 94 ? -20.057 3.484 18.083 1.00 89.94 94 ILE A CA 1
ATOM 702 C C . ILE A 1 94 ? -20.796 3.150 19.377 1.00 89.94 94 ILE A C 1
ATOM 704 O O . ILE A 1 94 ? -21.655 3.921 19.786 1.00 89.94 94 ILE A O 1
ATOM 708 N N . VAL A 1 95 ? -20.433 2.051 20.046 1.00 92.50 95 VAL A N 1
ATOM 709 C CA . VAL A 1 95 ? -21.059 1.664 21.321 1.00 92.50 95 VAL A CA 1
ATOM 710 C C . VAL A 1 95 ? -20.878 2.765 22.373 1.00 92.50 95 VAL A C 1
ATOM 712 O O . VAL A 1 95 ? -21.830 3.131 23.058 1.00 92.50 95 VAL A O 1
ATOM 715 N N . TYR A 1 96 ? -19.686 3.355 22.465 1.00 90.00 96 TYR A N 1
ATOM 716 C CA . TYR A 1 96 ? -19.422 4.463 23.387 1.00 90.00 96 TYR A CA 1
ATOM 717 C C . TYR A 1 96 ? -20.263 5.714 23.079 1.00 90.00 96 TYR A C 1
ATOM 719 O O . TYR A 1 96 ? -20.867 6.301 23.978 1.00 90.00 96 TYR A O 1
ATOM 727 N N . VAL A 1 97 ? -20.346 6.103 21.804 1.00 89.62 97 VAL A N 1
ATOM 728 C CA . VAL A 1 97 ? -21.120 7.266 21.349 1.00 89.62 97 VAL A CA 1
ATOM 729 C C . VAL A 1 97 ? -22.615 7.050 21.564 1.00 89.62 97 VAL A C 1
ATOM 731 O O . VAL A 1 97 ? -23.295 7.967 22.010 1.00 89.62 97 VAL A O 1
ATOM 734 N N . THR A 1 98 ? -23.132 5.836 21.349 1.00 89.38 98 THR A N 1
ATOM 735 C CA . THR A 1 98 ? -24.546 5.531 21.635 1.00 89.38 98 THR A CA 1
ATOM 736 C C . THR A 1 98 ? -24.913 5.686 23.108 1.00 89.38 98 THR A C 1
ATOM 738 O O . THR A 1 98 ? -26.086 5.855 23.419 1.00 89.38 98 THR A O 1
ATOM 741 N N . ILE A 1 99 ? -23.927 5.638 24.008 1.00 93.94 99 ILE A N 1
ATOM 742 C CA . ILE A 1 99 ? -24.125 5.841 25.446 1.00 93.94 99 ILE A CA 1
ATOM 743 C C . ILE A 1 99 ? -23.929 7.318 25.832 1.00 93.94 99 ILE A C 1
ATOM 745 O O . ILE A 1 99 ? -24.570 7.784 26.768 1.00 93.94 99 ILE A O 1
ATOM 749 N N . THR A 1 100 ? -23.060 8.049 25.124 1.00 90.06 100 THR A N 1
ATOM 750 C CA . THR A 1 100 ? -22.602 9.402 25.508 1.00 90.06 100 THR A CA 1
ATOM 751 C C . THR A 1 100 ? -23.242 10.539 24.689 1.00 90.06 100 THR A C 1
ATOM 753 O O . THR A 1 100 ? -23.067 11.699 25.036 1.00 90.06 100 THR A O 1
ATOM 756 N N . GLU A 1 101 ? -23.991 10.233 23.622 1.00 86.81 101 GLU A N 1
ATOM 757 C CA . GLU A 1 101 ? -24.606 11.210 22.692 1.00 86.81 101 GLU A CA 1
ATOM 758 C C . GLU A 1 101 ? -23.605 12.150 21.972 1.00 86.81 101 GLU A C 1
ATOM 760 O O . GLU A 1 101 ? -23.975 13.217 21.484 1.00 86.81 101 GLU A O 1
ATOM 765 N N . ASP A 1 102 ? -22.336 11.743 21.853 1.00 82.75 102 ASP A N 1
ATOM 766 C CA . ASP A 1 102 ? -21.283 12.501 21.154 1.00 82.75 102 ASP A CA 1
ATOM 767 C C . ASP A 1 102 ? -21.407 12.462 19.609 1.00 82.75 102 ASP A C 1
ATOM 769 O O . ASP A 1 102 ? -22.071 11.603 19.028 1.00 82.75 102 ASP A O 1
ATOM 773 N N . ASP A 1 103 ? -20.724 13.374 18.900 1.00 78.94 103 ASP A N 1
ATOM 774 C CA . ASP A 1 103 ? -20.756 13.444 17.427 1.00 78.94 103 ASP A CA 1
ATOM 775 C C . ASP A 1 103 ? -19.894 12.333 16.760 1.00 78.94 103 ASP A C 1
ATOM 777 O O . ASP A 1 103 ? -18.664 12.317 16.905 1.00 78.94 103 ASP A O 1
ATOM 781 N N . PRO A 1 104 ? -20.483 11.419 15.959 1.00 77.25 104 PRO A N 1
ATOM 782 C CA . PRO A 1 104 ? -19.771 10.300 15.337 1.00 77.25 104 PRO A CA 1
ATOM 783 C C . PRO A 1 104 ? -18.904 10.673 14.116 1.00 77.25 104 PRO A C 1
ATOM 785 O O . PRO A 1 104 ? -18.210 9.808 13.570 1.00 77.25 104 PRO A O 1
ATOM 788 N N . ARG A 1 105 ? -18.914 11.927 13.641 1.00 79.94 105 ARG A N 1
ATOM 789 C CA . ARG A 1 105 ? -18.257 12.320 12.372 1.00 79.94 105 ARG A CA 1
ATOM 790 C C . ARG A 1 105 ? -16.749 12.061 12.329 1.00 79.94 105 ARG A C 1
ATOM 792 O O . ARG A 1 105 ? -16.210 11.762 11.263 1.00 79.94 105 ARG A O 1
ATOM 799 N N . VAL A 1 106 ? -16.060 12.134 13.467 1.00 75.06 106 VAL A N 1
ATOM 800 C CA . VAL A 1 106 ? -14.594 11.977 13.533 1.00 75.06 106 VAL A CA 1
ATOM 801 C C . VAL A 1 106 ? -14.155 10.526 13.263 1.00 75.06 106 VAL A C 1
ATOM 803 O O . VAL A 1 106 ? -13.034 10.281 12.810 1.00 75.06 106 VAL A O 1
ATOM 806 N N . LEU A 1 107 ? -15.039 9.546 13.479 1.00 74.69 107 LEU A N 1
ATOM 807 C CA . LEU A 1 107 ? -14.712 8.125 13.347 1.00 74.69 107 LEU A CA 1
ATOM 808 C C . LEU A 1 107 ? -14.555 7.675 11.884 1.00 74.69 107 LEU A C 1
ATOM 810 O O . LEU A 1 107 ? -13.698 6.839 11.586 1.00 74.69 107 LEU A O 1
ATOM 814 N N . GLY A 1 108 ? -15.353 8.232 10.966 1.00 81.38 108 GLY A N 1
ATOM 815 C CA . GLY A 1 108 ? -15.374 7.814 9.557 1.00 81.38 108 GLY A CA 1
ATOM 816 C C . GLY A 1 108 ? -14.048 8.057 8.828 1.00 81.38 108 GLY A C 1
ATOM 817 O O . GLY A 1 108 ? -13.624 7.244 8.006 1.00 81.38 108 GLY A O 1
ATOM 818 N N . VAL A 1 109 ? -13.333 9.122 9.202 1.00 83.38 109 VAL A N 1
ATOM 819 C CA . VAL A 1 109 ? -12.078 9.537 8.554 1.00 83.38 109 VAL A CA 1
ATOM 820 C C . VAL A 1 109 ? -10.977 8.480 8.707 1.00 83.38 109 VAL A C 1
ATOM 822 O O . VAL A 1 109 ? -10.182 8.260 7.790 1.00 83.38 109 VAL A O 1
ATOM 825 N N . ARG A 1 110 ? -10.918 7.788 9.853 1.00 79.62 110 ARG A N 1
ATOM 826 C CA . ARG A 1 110 ? -9.895 6.756 10.104 1.00 79.62 110 ARG A CA 1
ATOM 827 C C . ARG A 1 110 ? -10.108 5.521 9.234 1.00 79.62 110 ARG A C 1
ATOM 829 O O . ARG A 1 110 ? -9.143 5.005 8.671 1.00 79.62 110 ARG A O 1
ATOM 836 N N . LEU A 1 111 ? -11.359 5.088 9.087 1.00 82.62 111 LEU A N 1
ATOM 837 C CA . LEU A 1 111 ? -11.714 3.944 8.250 1.00 82.62 111 LEU A CA 1
ATOM 838 C C . LEU A 1 111 ? -11.442 4.233 6.772 1.00 82.62 111 LEU A C 1
ATOM 840 O O . LEU A 1 111 ? -10.821 3.421 6.091 1.00 82.62 111 LEU A O 1
ATOM 844 N N . GLU A 1 112 ? -11.818 5.420 6.296 1.00 86.12 112 GLU A N 1
ATOM 845 C CA . GLU A 1 112 ? -11.544 5.842 4.920 1.00 86.12 112 GLU A CA 1
ATOM 846 C C . GLU A 1 112 ? -10.038 5.849 4.617 1.00 86.12 112 GLU A C 1
ATOM 848 O O . GLU A 1 112 ? -9.604 5.385 3.559 1.00 86.12 112 GLU A O 1
ATOM 853 N N . ARG A 1 113 ? -9.215 6.304 5.570 1.00 83.75 113 ARG A N 1
ATOM 854 C CA . ARG A 1 113 ? -7.754 6.291 5.434 1.00 83.75 113 ARG A CA 1
ATOM 855 C C . ARG A 1 113 ? -7.187 4.871 5.381 1.00 83.75 113 ARG A C 1
ATOM 857 O O . ARG A 1 113 ? -6.315 4.611 4.555 1.00 83.75 113 ARG A O 1
ATOM 864 N N . ALA A 1 114 ? -7.694 3.960 6.214 1.00 85.12 114 ALA A N 1
ATOM 865 C CA . ALA A 1 114 ? -7.284 2.555 6.215 1.00 85.12 114 ALA A CA 1
ATOM 866 C C . ALA A 1 114 ? -7.649 1.847 4.897 1.00 85.12 114 ALA A C 1
ATOM 868 O O . ALA A 1 114 ? -6.835 1.115 4.339 1.00 85.12 114 ALA A O 1
ATOM 869 N N . VAL A 1 115 ? -8.835 2.119 4.343 1.00 87.50 115 VAL A N 1
ATOM 870 C CA . VAL A 1 115 ? -9.255 1.575 3.040 1.00 87.50 115 VAL A CA 1
ATOM 871 C C . VAL A 1 115 ? -8.382 2.124 1.910 1.00 87.50 115 VAL A C 1
ATOM 873 O O . VAL A 1 115 ? -7.926 1.369 1.050 1.00 87.50 115 VAL A O 1
ATOM 876 N N . ARG A 1 116 ? -8.096 3.431 1.922 1.00 89.06 116 ARG A N 1
ATOM 877 C CA . ARG A 1 116 ? -7.267 4.070 0.890 1.00 89.06 116 ARG A CA 1
ATOM 878 C C . ARG A 1 116 ? -5.796 3.682 0.957 1.00 89.06 116 ARG A C 1
ATOM 880 O O . ARG A 1 116 ? -5.135 3.777 -0.069 1.00 89.06 116 ARG A O 1
ATOM 887 N N . PHE A 1 117 ? -5.285 3.233 2.104 1.00 86.94 117 PHE A N 1
ATOM 888 C CA . PHE A 1 117 ? -3.874 2.874 2.282 1.00 86.94 117 PHE A CA 1
ATOM 889 C C . PHE A 1 117 ? -3.366 1.900 1.208 1.00 86.94 117 PHE A C 1
ATOM 891 O O . PHE A 1 117 ? -2.342 2.163 0.575 1.00 86.94 117 PHE A O 1
ATOM 898 N N . TYR A 1 118 ? -4.113 0.821 0.948 1.00 88.38 118 TYR A N 1
ATOM 899 C CA . TYR A 1 118 ? -3.729 -0.187 -0.042 1.00 88.38 118 TYR A CA 1
ATOM 900 C C . TYR A 1 118 ? -3.634 0.419 -1.449 1.00 88.38 118 TYR A C 1
ATOM 902 O O . TYR A 1 118 ? -2.585 0.334 -2.088 1.00 88.38 118 TYR A O 1
ATOM 910 N N . LEU A 1 119 ? -4.689 1.118 -1.889 1.00 90.50 119 LEU A N 1
ATOM 911 C CA . LEU A 1 119 ? -4.772 1.760 -3.210 1.00 90.50 119 LEU A CA 1
ATOM 912 C C . LEU A 1 119 ? -3.734 2.876 -3.397 1.00 90.50 119 LEU A C 1
ATOM 914 O O . LEU A 1 119 ? -3.139 3.005 -4.468 1.00 90.50 119 LEU A O 1
ATOM 918 N N . GLN A 1 120 ? -3.494 3.672 -2.353 1.00 89.62 120 GLN A N 1
ATOM 919 C CA . GLN A 1 120 ? -2.531 4.770 -2.381 1.00 89.62 120 GLN A CA 1
ATOM 920 C C . GLN A 1 120 ? -1.113 4.250 -2.640 1.00 89.62 120 GLN A C 1
ATOM 922 O O . GLN A 1 120 ? -0.351 4.882 -3.368 1.00 89.62 120 GLN A O 1
ATOM 927 N N . GLY A 1 121 ? -0.767 3.078 -2.107 1.00 88.31 121 GLY A N 1
ATOM 928 C CA . GLY 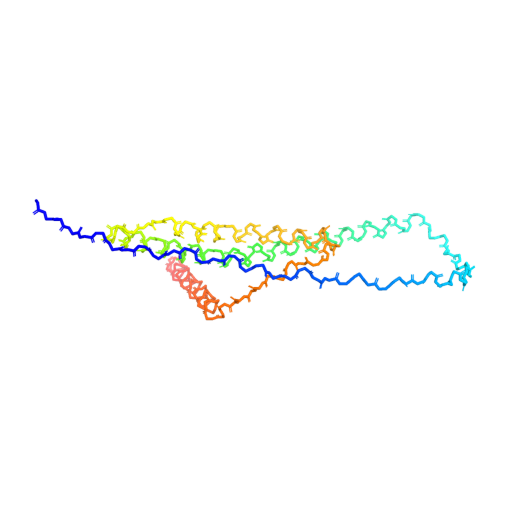A 1 121 ? 0.530 2.463 -2.358 1.00 88.31 121 GLY A CA 1
ATOM 929 C C . GLY A 1 121 ? 0.754 2.059 -3.816 1.00 88.31 121 GLY A C 1
ATOM 930 O O . GLY A 1 121 ? 1.813 2.364 -4.360 1.00 88.31 121 GLY A O 1
ATOM 931 N N . PHE A 1 122 ? -0.253 1.489 -4.495 1.00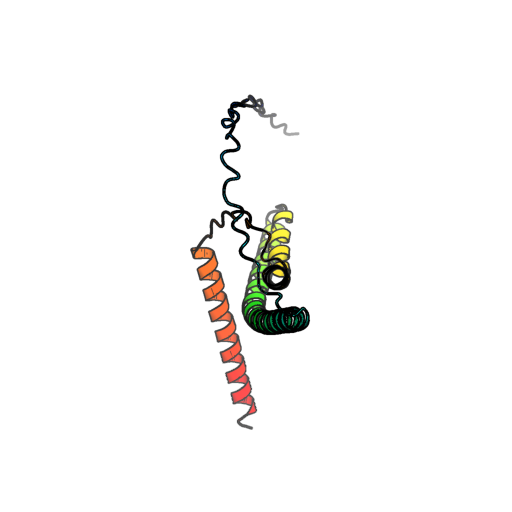 90.50 122 PHE A N 1
ATOM 932 C CA . PHE A 1 122 ? -0.158 1.204 -5.939 1.00 90.50 122 PHE A CA 1
ATOM 933 C C . PHE A 1 122 ? 0.098 2.477 -6.734 1.00 90.50 122 PHE A C 1
ATOM 935 O O . PHE A 1 122 ? 0.992 2.521 -7.579 1.00 90.50 122 PHE A O 1
ATOM 942 N N . ARG A 1 123 ? -0.660 3.534 -6.426 1.00 91.12 123 ARG A N 1
ATOM 943 C CA . ARG A 1 123 ? -0.497 4.836 -7.072 1.00 91.12 123 ARG A CA 1
ATOM 944 C C . ARG A 1 123 ? 0.916 5.385 -6.873 1.00 91.12 123 ARG A C 1
ATOM 946 O O . ARG A 1 123 ? 1.510 5.860 -7.835 1.00 91.12 123 ARG A O 1
ATOM 953 N N . ASN A 1 124 ? 1.465 5.271 -5.664 1.00 88.44 124 ASN A N 1
ATOM 954 C CA . ASN A 1 124 ? 2.815 5.736 -5.355 1.00 88.44 124 ASN A CA 1
ATOM 955 C C . ASN A 1 124 ? 3.892 4.941 -6.114 1.00 88.44 124 ASN A C 1
ATOM 957 O O . ASN A 1 124 ? 4.822 5.550 -6.636 1.00 88.44 124 ASN A O 1
ATOM 961 N N . VAL A 1 125 ? 3.761 3.613 -6.230 1.00 89.50 125 VAL A N 1
ATOM 962 C CA . VAL A 1 125 ? 4.706 2.774 -6.997 1.00 89.50 125 VAL A CA 1
ATOM 963 C C . VAL A 1 125 ? 4.683 3.141 -8.482 1.00 89.50 125 VAL A C 1
ATOM 965 O O . VAL A 1 125 ? 5.734 3.360 -9.079 1.00 89.50 125 VAL A O 1
ATOM 968 N N . ILE A 1 126 ? 3.493 3.276 -9.072 1.00 89.56 126 ILE A N 1
ATOM 969 C CA . ILE A 1 126 ? 3.335 3.669 -10.480 1.00 89.56 126 ILE A CA 1
ATOM 970 C C . ILE A 1 126 ? 3.940 5.062 -10.706 1.00 89.56 126 ILE A C 1
ATOM 972 O O . ILE A 1 126 ? 4.715 5.262 -11.640 1.00 89.56 126 ILE A O 1
ATOM 976 N N . GLN A 1 127 ? 3.643 6.020 -9.826 1.00 89.25 127 GLN A N 1
ATOM 977 C CA . GLN A 1 127 ? 4.163 7.382 -9.935 1.00 89.25 127 GLN A CA 1
ATOM 978 C C . GLN A 1 127 ? 5.692 7.437 -9.796 1.00 89.25 127 GLN A C 1
ATOM 980 O O . GLN A 1 127 ? 6.334 8.185 -10.531 1.00 89.25 127 GLN A O 1
ATOM 985 N N . ALA A 1 128 ? 6.281 6.619 -8.920 1.00 87.00 128 ALA A N 1
ATOM 986 C CA . ALA A 1 128 ? 7.730 6.537 -8.752 1.00 87.00 128 ALA A CA 1
ATOM 987 C C . ALA A 1 128 ? 8.447 6.031 -10.016 1.00 87.00 128 ALA A C 1
ATOM 989 O O . ALA A 1 128 ? 9.541 6.499 -10.326 1.00 87.00 128 ALA A O 1
ATOM 990 N N . VAL A 1 129 ? 7.832 5.111 -10.768 1.00 87.19 129 VAL A N 1
ATOM 991 C CA . VAL A 1 129 ? 8.424 4.570 -12.002 1.00 87.19 129 VAL A CA 1
ATOM 992 C C . VAL A 1 129 ? 8.221 5.509 -13.197 1.00 87.19 129 VAL A C 1
ATOM 994 O O . VAL A 1 129 ? 9.151 5.713 -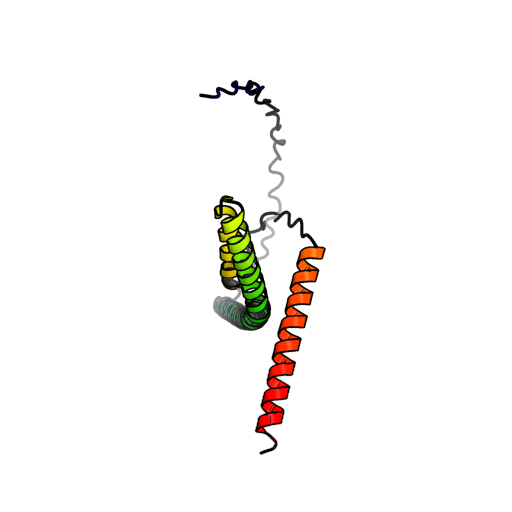13.977 1.00 87.19 129 VAL A O 1
ATOM 997 N N . TYR A 1 130 ? 7.028 6.095 -13.354 1.00 85.25 130 TYR A N 1
ATOM 998 C CA . TYR A 1 130 ? 6.682 6.897 -14.538 1.00 85.25 130 TYR A CA 1
ATOM 999 C C . TYR A 1 130 ? 6.979 8.397 -14.411 1.00 85.25 130 TYR A C 1
ATOM 1001 O O . TYR A 1 130 ? 7.001 9.099 -15.420 1.00 85.25 130 TYR A O 1
ATOM 1009 N N . SER A 1 131 ? 7.189 8.930 -13.207 1.00 82.69 131 SER A N 1
ATOM 1010 C CA . SER A 1 131 ? 7.454 10.361 -12.987 1.00 82.69 131 SER A CA 1
ATOM 1011 C C . SER A 1 131 ? 8.662 10.601 -12.075 1.00 82.69 131 SER A C 1
ATOM 1013 O O . SER A 1 131 ? 8.516 11.197 -11.007 1.00 82.69 131 SER A O 1
ATOM 1015 N N . PRO A 1 132 ? 9.880 10.216 -12.505 1.00 68.50 132 PRO A N 1
ATOM 1016 C CA . PRO A 1 132 ? 11.105 10.479 -11.744 1.00 68.50 132 PRO A CA 1
ATOM 1017 C C . PRO A 1 132 ? 11.438 11.980 -11.616 1.00 68.50 132 PRO A C 1
ATOM 1019 O O . PRO A 1 132 ? 12.262 12.358 -10.789 1.00 68.50 132 PRO A O 1
ATOM 1022 N N . SER A 1 133 ? 10.808 12.844 -12.422 1.00 60.72 133 SER A N 1
ATOM 1023 C CA . SER A 1 133 ? 11.195 14.252 -12.600 1.00 60.72 133 SER A CA 1
ATOM 1024 C C . SER A 1 133 ? 10.427 15.261 -11.740 1.00 60.72 133 SER A C 1
ATOM 1026 O O . SER A 1 133 ? 10.780 16.439 -11.747 1.00 60.72 133 SER A O 1
ATOM 1028 N N . GLN A 1 134 ? 9.383 14.857 -11.007 1.00 59.50 134 GLN A N 1
ATOM 1029 C CA . GLN A 1 134 ? 8.696 15.774 -10.087 1.00 59.50 134 GLN A CA 1
ATOM 1030 C C . GLN A 1 134 ? 9.451 15.821 -8.759 1.00 59.50 134 GLN A C 1
ATOM 1032 O O . GLN A 1 134 ? 9.076 15.214 -7.758 1.00 59.50 134 GLN A O 1
ATOM 1037 N N . GLY A 1 135 ? 10.581 16.528 -8.800 1.00 61.34 135 GLY A N 1
ATOM 1038 C CA . GLY A 1 135 ? 11.365 16.877 -7.632 1.00 61.34 135 GLY A CA 1
ATOM 1039 C C . GLY A 1 135 ? 10.508 17.617 -6.609 1.00 61.34 135 GLY A C 1
ATOM 1040 O O . GLY A 1 135 ? 9.737 18.511 -6.951 1.00 61.34 135 GLY A O 1
ATOM 1041 N N . ARG A 1 136 ? 10.724 17.251 -5.343 1.00 53.19 136 ARG A N 1
ATOM 1042 C CA . ARG A 1 136 ? 10.042 17.735 -4.138 1.00 53.19 136 ARG A CA 1
ATOM 1043 C C . ARG A 1 136 ? 8.709 17.036 -3.877 1.00 53.19 136 ARG A C 1
ATOM 1045 O O . ARG A 1 136 ? 7.628 17.600 -4.010 1.00 53.19 136 ARG A O 1
ATOM 1052 N N . ALA A 1 137 ? 8.828 15.805 -3.369 1.00 60.22 137 ALA A N 1
ATOM 1053 C CA . ALA A 1 137 ? 7.832 15.305 -2.435 1.00 60.22 137 ALA A CA 1
ATOM 1054 C C . ALA A 1 137 ? 7.585 16.421 -1.400 1.00 60.22 137 ALA A C 1
ATOM 1056 O O . ALA A 1 137 ? 8.572 16.947 -0.864 1.00 60.22 137 ALA A O 1
ATOM 1057 N N . PRO A 1 138 ? 6.328 16.846 -1.157 1.00 58.91 138 PRO A N 1
ATOM 1058 C CA . PRO A 1 138 ? 6.050 17.723 -0.031 1.00 58.91 138 PRO A CA 1
ATOM 1059 C C . PRO A 1 138 ? 6.716 17.079 1.175 1.00 58.91 138 PRO A C 1
ATOM 1061 O O . PRO A 1 138 ? 6.629 15.858 1.328 1.00 58.91 138 PRO A O 1
ATOM 1064 N N . ALA A 1 139 ? 7.456 17.866 1.957 1.00 53.00 139 ALA A N 1
ATOM 1065 C CA . ALA A 1 139 ? 7.970 17.401 3.230 1.00 53.00 139 ALA A CA 1
ATOM 1066 C C . ALA A 1 139 ? 6.735 17.015 4.039 1.00 53.00 139 ALA A C 1
ATOM 1068 O O . ALA A 1 139 ? 6.066 17.862 4.623 1.00 53.00 139 ALA A O 1
ATOM 1069 N N . VAL A 1 140 ? 6.346 15.745 3.942 1.00 56.06 140 VAL A N 1
ATOM 1070 C CA . VAL A 1 140 ? 5.362 15.163 4.822 1.00 56.06 140 VAL A CA 1
ATOM 1071 C C . VAL A 1 140 ? 6.069 15.275 6.148 1.00 56.06 140 VAL A C 1
ATOM 1073 O O . VAL A 1 140 ? 7.046 14.564 6.382 1.00 56.06 140 VAL A O 1
ATOM 1076 N N . ASP A 1 141 ? 5.646 16.249 6.949 1.00 49.56 141 ASP A N 1
ATOM 1077 C CA . ASP A 1 141 ? 6.013 16.345 8.348 1.00 49.56 141 ASP A CA 1
ATOM 1078 C C . ASP A 1 141 ? 5.397 15.117 9.014 1.00 49.56 141 ASP A C 1
ATOM 1080 O O . ASP A 1 141 ? 4.282 15.100 9.537 1.00 49.56 141 ASP A O 1
ATOM 1084 N N . MET A 1 142 ? 6.082 13.999 8.801 1.00 53.62 142 MET A N 1
ATOM 1085 C CA . MET A 1 142 ? 5.772 12.693 9.317 1.00 53.62 142 MET A CA 1
ATOM 1086 C C . MET A 1 142 ? 6.258 12.766 10.754 1.00 53.62 142 MET A C 1
ATOM 1088 O O . MET A 1 142 ? 7.292 12.209 11.122 1.00 53.62 142 MET A O 1
ATOM 1092 N N . ARG A 1 143 ? 5.498 13.491 11.578 1.00 59.69 143 ARG A N 1
ATOM 1093 C CA . ARG A 1 143 ? 5.533 13.359 13.027 1.00 59.69 143 ARG A CA 1
ATOM 1094 C C . ARG A 1 143 ? 4.975 11.974 13.328 1.00 59.69 143 ARG A C 1
ATOM 1096 O O . ARG A 1 143 ? 3.800 11.776 13.616 1.00 59.69 143 ARG A O 1
ATOM 1103 N N . ILE A 1 144 ? 5.815 10.988 13.045 1.00 63.47 144 ILE A N 1
ATOM 1104 C CA . ILE A 1 144 ? 5.525 9.580 13.178 1.00 63.47 144 ILE A CA 1
ATOM 1105 C C . ILE A 1 144 ? 5.541 9.320 14.670 1.00 63.47 144 ILE A C 1
ATOM 1107 O O . ILE A 1 144 ? 6.598 9.309 15.300 1.00 63.47 144 ILE A O 1
ATOM 1111 N N . ASP A 1 145 ? 4.361 9.091 15.226 1.00 81.44 145 ASP A N 1
ATOM 1112 C CA . ASP A 1 145 ? 4.239 8.493 16.541 1.00 81.44 145 ASP A CA 1
ATOM 1113 C C . ASP A 1 145 ? 4.752 7.050 16.444 1.00 81.44 145 ASP A C 1
ATOM 1115 O O . ASP A 1 145 ? 4.004 6.101 16.200 1.00 81.44 145 ASP A O 1
ATOM 1119 N N . VAL A 1 146 ? 6.068 6.890 16.608 1.00 85.56 146 VAL A N 1
ATOM 1120 C CA . VAL A 1 146 ? 6.777 5.606 16.665 1.00 85.56 146 VAL A CA 1
ATOM 1121 C C . VAL A 1 146 ? 6.039 4.566 17.520 1.00 85.56 146 VAL A C 1
ATOM 1123 O O . VAL A 1 146 ? 5.873 3.447 17.026 1.00 85.56 146 VAL A O 1
ATOM 1126 N N . PRO A 1 147 ? 5.532 4.874 18.738 1.00 82.44 147 PRO A N 1
ATOM 1127 C CA . PRO A 1 147 ? 4.822 3.871 19.535 1.00 82.44 147 PRO A CA 1
ATOM 1128 C C . PRO A 1 147 ? 3.567 3.338 18.835 1.00 82.44 147 PRO A C 1
ATOM 1130 O O . PRO A 1 147 ? 3.291 2.141 18.886 1.00 82.44 147 PRO A O 1
ATOM 1133 N N . THR A 1 148 ? 2.842 4.198 18.122 1.00 79.31 148 THR A N 1
ATOM 1134 C CA . THR A 1 148 ? 1.649 3.812 17.365 1.00 79.31 148 THR A CA 1
ATOM 1135 C C . THR A 1 148 ? 2.008 2.875 16.215 1.00 79.31 148 THR A C 1
ATOM 1137 O O . THR A 1 148 ? 1.298 1.900 15.976 1.00 79.31 148 THR A O 1
ATOM 1140 N N . ILE A 1 149 ? 3.116 3.120 15.508 1.00 78.50 149 ILE A N 1
ATOM 1141 C CA . ILE A 1 149 ? 3.578 2.214 14.444 1.00 78.50 149 ILE A CA 1
ATOM 1142 C C . ILE A 1 149 ? 3.991 0.865 15.023 1.00 78.50 149 ILE A C 1
ATOM 1144 O O . ILE A 1 149 ? 3.558 -0.167 14.514 1.00 78.50 149 ILE A O 1
ATOM 1148 N N . VAL A 1 150 ? 4.788 0.860 16.093 1.00 81.94 150 VAL A N 1
ATOM 1149 C CA . VAL A 1 150 ? 5.239 -0.383 16.734 1.00 81.94 150 VAL A CA 1
ATOM 1150 C C . VAL A 1 150 ? 4.044 -1.221 17.173 1.00 81.94 150 VAL A C 1
ATOM 1152 O O . VAL A 1 150 ? 4.030 -2.420 16.915 1.00 81.94 150 VAL A O 1
ATOM 1155 N N . LEU A 1 151 ? 3.008 -0.601 17.746 1.00 84.50 151 LEU A N 1
ATOM 1156 C CA . LEU A 1 151 ? 1.791 -1.304 18.144 1.00 84.50 151 LEU A CA 1
ATOM 1157 C C . LEU A 1 151 ? 1.062 -1.933 16.946 1.00 84.50 151 LEU A C 1
ATOM 1159 O O . LEU A 1 151 ? 0.639 -3.084 17.028 1.00 84.50 151 LEU A O 1
ATOM 1163 N N . HIS A 1 152 ? 0.955 -1.222 15.819 1.00 79.19 152 HIS A N 1
ATOM 1164 C CA . HIS A 1 152 ? 0.357 -1.778 14.600 1.00 79.19 152 HIS A CA 1
ATOM 1165 C C . HIS A 1 152 ? 1.183 -2.928 14.012 1.00 79.19 152 HIS A C 1
ATOM 1167 O O . HIS A 1 152 ? 0.614 -3.926 13.563 1.00 79.19 152 HIS A O 1
ATOM 1173 N N . VAL A 1 153 ? 2.516 -2.825 14.032 1.00 78.94 153 VAL A N 1
ATOM 1174 C CA . VAL A 1 153 ? 3.408 -3.903 13.579 1.00 78.94 153 VAL A CA 1
ATOM 1175 C C . VAL A 1 153 ? 3.269 -5.117 14.494 1.00 78.94 153 VAL A C 1
ATOM 1177 O O . VAL A 1 153 ? 3.087 -6.229 14.005 1.00 78.94 153 VAL A O 1
ATOM 1180 N N . LEU A 1 154 ? 3.276 -4.913 15.813 1.00 86.00 154 LEU A N 1
ATOM 1181 C CA . LEU A 1 154 ? 3.097 -5.985 16.788 1.00 86.00 154 LEU A CA 1
ATOM 1182 C C . LEU A 1 154 ? 1.732 -6.662 16.610 1.00 86.00 154 LEU A C 1
ATOM 1184 O O . LEU A 1 154 ? 1.656 -7.885 16.544 1.00 86.00 154 LEU A O 1
ATOM 1188 N N . GLY A 1 155 ? 0.669 -5.869 16.448 1.00 81.94 155 GLY A N 1
ATOM 1189 C CA . GLY A 1 155 ? -0.680 -6.363 16.175 1.00 81.94 155 GLY A CA 1
ATOM 1190 C C . GLY A 1 155 ? -0.757 -7.172 14.880 1.00 81.94 155 GLY A C 1
ATOM 1191 O O . GLY A 1 155 ? -1.403 -8.215 14.849 1.00 81.94 155 GLY A O 1
ATOM 1192 N N . THR A 1 156 ? -0.032 -6.753 13.841 1.00 81.00 156 THR A N 1
ATOM 1193 C CA . THR A 1 156 ? 0.081 -7.494 12.576 1.00 81.00 156 THR A CA 1
ATOM 1194 C C . THR A 1 156 ? 0.754 -8.851 12.783 1.00 81.00 156 THR A C 1
ATOM 1196 O O . THR A 1 156 ? 0.228 -9.868 12.336 1.00 81.00 156 THR A O 1
ATOM 1199 N N . VAL A 1 157 ? 1.883 -8.894 13.498 1.00 83.94 157 VAL A N 1
ATOM 1200 C CA . VAL A 1 157 ? 2.603 -10.145 13.796 1.00 83.94 157 VAL A CA 1
ATOM 1201 C C . VAL A 1 157 ? 1.739 -11.094 14.627 1.00 83.94 157 VAL A C 1
ATOM 1203 O O . VAL A 1 157 ? 1.644 -12.275 14.302 1.00 83.94 157 VAL A O 1
ATOM 1206 N N . VAL A 1 158 ? 1.067 -10.582 15.663 1.00 86.06 158 VAL A N 1
ATOM 1207 C CA . VAL A 1 158 ? 0.159 -11.371 16.508 1.00 86.06 158 VAL A CA 1
ATOM 1208 C C . VAL A 1 158 ? -1.006 -11.924 15.687 1.00 86.06 158 VAL A C 1
ATOM 1210 O O . VAL A 1 158 ? -1.296 -13.114 15.779 1.00 86.06 158 VAL A O 1
ATOM 1213 N N . PHE A 1 159 ? -1.635 -11.098 14.846 1.00 84.88 159 PHE A N 1
ATOM 1214 C CA . PHE A 1 159 ? -2.738 -11.520 13.982 1.00 84.88 159 PHE A CA 1
ATOM 1215 C C . PHE A 1 159 ? -2.325 -12.673 13.059 1.00 84.88 159 PHE A C 1
ATOM 1217 O O . PHE A 1 159 ? -2.977 -13.718 13.045 1.00 84.88 159 PHE A O 1
ATOM 1224 N N . TRP A 1 160 ? -1.209 -12.527 12.339 1.00 88.44 160 TRP A N 1
ATOM 1225 C CA . TRP A 1 160 ? -0.710 -13.580 11.453 1.00 88.44 160 TRP A CA 1
ATOM 1226 C C . TRP A 1 160 ? -0.260 -14.826 12.213 1.00 88.44 160 TRP A C 1
ATOM 1228 O O . TRP A 1 160 ? -0.488 -15.934 11.733 1.00 88.44 160 TRP A O 1
ATOM 1238 N N . GLY A 1 161 ? 0.310 -14.669 13.409 1.00 89.75 161 GLY A N 1
ATOM 1239 C CA . GLY A 1 161 ? 0.636 -15.786 14.293 1.00 89.75 161 GLY A CA 1
ATOM 1240 C C . GLY A 1 161 ? -0.600 -16.610 14.657 1.00 89.75 161 GLY A C 1
ATOM 1241 O O . GLY A 1 161 ? -0.584 -17.830 14.513 1.00 89.75 161 GLY A O 1
ATOM 1242 N N . VAL A 1 162 ? -1.698 -15.955 15.049 1.00 89.69 162 VAL A N 1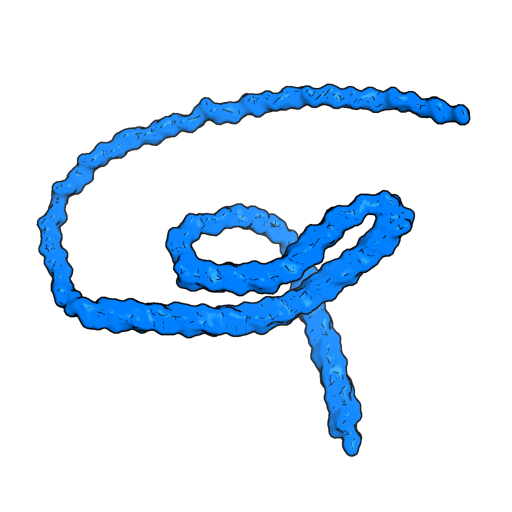
ATOM 1243 C CA . VAL A 1 162 ? -2.971 -16.627 15.363 1.00 89.69 162 VAL A CA 1
ATOM 1244 C C . VAL A 1 162 ? -3.542 -17.339 14.137 1.00 89.69 162 VAL A C 1
ATOM 1246 O O . VAL A 1 162 ? -3.939 -18.498 14.242 1.00 89.69 162 VAL A O 1
ATOM 1249 N N . VAL A 1 163 ? -3.544 -16.687 12.969 1.00 85.62 163 VAL A N 1
ATOM 1250 C CA . VAL A 1 163 ? -4.016 -17.297 11.714 1.00 85.62 163 VAL A CA 1
ATOM 1251 C C . VAL A 1 163 ? -3.176 -18.520 11.345 1.00 85.62 163 VAL A C 1
ATOM 1253 O O . VAL A 1 163 ? -3.733 -19.570 11.033 1.00 85.62 163 VAL A O 1
ATOM 1256 N N . ALA A 1 164 ? -1.847 -18.419 11.416 1.00 89.44 164 ALA A N 1
ATOM 1257 C CA . ALA A 1 164 ? -0.945 -19.522 11.099 1.00 89.44 164 ALA A CA 1
ATOM 1258 C C . ALA A 1 164 ? -1.158 -20.712 12.043 1.00 89.44 164 ALA A C 1
ATOM 1260 O O . ALA A 1 164 ? -1.276 -21.848 11.587 1.00 89.44 164 ALA A O 1
ATOM 1261 N N . VAL A 1 165 ? -1.275 -20.452 13.347 1.00 94.06 165 VAL A N 1
ATOM 1262 C CA . VAL A 1 165 ? -1.588 -21.478 14.347 1.00 94.06 165 VAL A CA 1
ATOM 1263 C C . VAL A 1 165 ? -2.942 -22.124 14.048 1.00 94.06 165 VAL A C 1
ATOM 1265 O O . VAL A 1 165 ? -3.020 -23.348 13.993 1.00 94.06 165 VAL A O 1
ATOM 1268 N N . ALA A 1 166 ? -3.991 -21.341 13.784 1.00 91.25 166 ALA A N 1
ATOM 1269 C CA . ALA A 1 166 ? -5.316 -21.867 13.457 1.00 91.25 166 ALA A CA 1
ATOM 1270 C C . ALA A 1 166 ? -5.295 -22.766 12.208 1.00 91.25 166 ALA A C 1
ATOM 1272 O O . ALA A 1 166 ? -5.873 -23.852 12.224 1.00 91.25 166 ALA A O 1
ATOM 1273 N N . VAL A 1 167 ? -4.585 -22.358 11.152 1.00 91.38 167 VAL A N 1
ATOM 1274 C CA . VAL A 1 167 ? -4.415 -23.164 9.933 1.00 91.38 167 VAL A CA 1
ATOM 1275 C C . VAL A 1 167 ? -3.670 -24.466 10.230 1.00 91.38 167 VAL A C 1
ATOM 1277 O O . VAL A 1 167 ? -4.102 -25.516 9.764 1.00 91.38 167 VAL A O 1
ATOM 1280 N N . LEU A 1 168 ? -2.597 -24.428 11.026 1.00 93.06 168 LEU A N 1
ATOM 1281 C CA . LEU A 1 168 ? -1.859 -25.630 11.429 1.00 93.06 168 LEU A CA 1
ATOM 1282 C C . LEU A 1 168 ? -2.725 -26.587 12.260 1.00 93.06 168 LEU A C 1
ATOM 1284 O O . LEU A 1 168 ? -2.698 -27.792 12.020 1.00 93.06 168 LEU A O 1
ATOM 1288 N N . TYR A 1 169 ? -3.527 -26.064 13.191 1.00 94.19 169 TYR A N 1
ATOM 1289 C CA . TYR A 1 169 ? -4.477 -26.863 13.970 1.00 94.19 169 TYR A CA 1
ATOM 1290 C C . TYR A 1 169 ? -5.530 -27.528 13.079 1.00 94.19 169 TYR A C 1
ATOM 1292 O O . TYR A 1 169 ? -5.798 -28.721 13.227 1.00 94.19 169 TYR A O 1
ATOM 1300 N N . LEU A 1 170 ? -6.107 -26.786 12.131 1.00 91.12 170 LEU A N 1
ATOM 1301 C CA . LEU A 1 170 ? -7.078 -27.335 11.184 1.00 91.12 170 LEU A CA 1
ATOM 1302 C C . LEU A 1 170 ? -6.434 -28.398 10.290 1.00 91.12 170 LEU A C 1
ATOM 1304 O O . LEU A 1 170 ? -6.956 -29.505 10.189 1.00 91.12 170 LEU A O 1
ATOM 1308 N N . ALA A 1 171 ? -5.270 -28.109 9.708 1.00 90.81 171 ALA A N 1
ATOM 1309 C CA . ALA A 1 171 ? -4.544 -29.058 8.870 1.00 90.81 171 ALA A CA 1
ATOM 1310 C C . ALA A 1 171 ? -4.182 -30.344 9.631 1.00 90.81 171 ALA A C 1
ATOM 1312 O O . ALA A 1 171 ? -4.358 -31.436 9.099 1.00 90.81 171 ALA A O 1
ATOM 1313 N N . GLY A 1 172 ? -3.741 -30.232 10.888 1.00 90.62 172 GLY A N 1
ATOM 1314 C CA . GLY A 1 172 ? -3.455 -31.385 11.744 1.00 90.62 172 GLY A CA 1
ATOM 1315 C C . GLY A 1 172 ? -4.699 -32.206 12.093 1.00 90.62 172 GLY A C 1
ATOM 1316 O O . GLY A 1 172 ? -4.624 -33.428 12.161 1.00 90.62 172 GLY A O 1
ATOM 1317 N N . THR A 1 173 ? -5.854 -31.555 12.252 1.00 91.81 173 THR A N 1
ATOM 1318 C CA . THR A 1 173 ? -7.129 -32.237 12.527 1.00 91.81 173 THR A CA 1
ATOM 1319 C C . THR A 1 173 ? -7.623 -33.025 11.309 1.00 91.81 173 THR A C 1
ATOM 1321 O O . THR A 1 173 ? -8.128 -34.133 11.461 1.00 91.81 173 THR A O 1
ATOM 1324 N N . PHE A 1 174 ? -7.460 -32.482 10.098 1.00 84.06 174 PHE A N 1
ATOM 1325 C CA . PHE A 1 174 ? -7.897 -33.139 8.859 1.00 84.06 174 PHE A CA 1
ATOM 1326 C C . PHE A 1 174 ? -6.881 -34.136 8.282 1.00 84.06 174 PHE A C 1
ATOM 1328 O O . PHE A 1 174 ? -7.283 -35.041 7.563 1.00 84.06 174 PHE A O 1
ATOM 1335 N N . GLY A 1 175 ? -5.586 -33.995 8.579 1.00 74.56 175 GLY A N 1
ATOM 1336 C CA . GLY A 1 175 ? -4.536 -34.890 8.073 1.00 74.56 175 GLY A CA 1
ATOM 1337 C C . GLY A 1 175 ? -4.334 -36.184 8.872 1.00 74.56 175 GLY A C 1
ATOM 1338 O O . GLY A 1 175 ? -3.501 -36.998 8.484 1.00 74.56 175 GLY A O 1
ATOM 1339 N N . GLY A 1 176 ? -5.040 -36.359 9.994 1.00 71.12 176 GLY A N 1
ATOM 1340 C CA . GLY A 1 176 ? -4.969 -37.549 10.855 1.00 71.12 176 GLY A CA 1
ATOM 1341 C C . GLY A 1 176 ? -6.114 -38.556 10.677 1.00 71.12 176 GLY A C 1
ATOM 1342 O O . GLY A 1 176 ? -6.217 -39.479 11.485 1.00 71.12 176 GLY A O 1
ATOM 1343 N N . LEU A 1 177 ? -6.975 -38.358 9.674 1.00 54.69 177 LEU A N 1
ATOM 1344 C CA . LEU A 1 177 ? -8.091 -39.230 9.279 1.00 54.69 177 LEU A CA 1
ATOM 1345 C C . LEU A 1 177 ? -7.752 -39.963 7.978 1.00 54.69 177 LEU A C 1
ATOM 1347 O O . LEU A 1 177 ? -8.123 -41.154 7.884 1.00 54.69 177 LEU A O 1
#

Radius of gyration: 29.74 Å; Cα contacts (8 Å, |Δi|>4): 42; chains: 1; b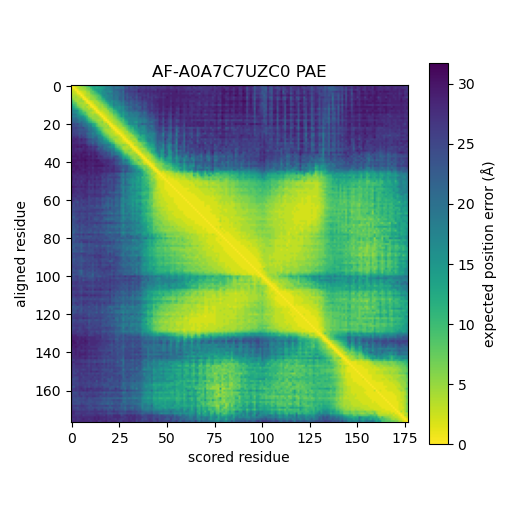ounding box: 74×81×71 Å

Foldseek 3Di:
DDDDDDDDDDDDDDDDDDDDDDDDDDDDDPDDPPDPPPPPPPPPDVVVVVVVVVVLVVVLVVQLVVQVVVLLVVLVLLLVLQLVVLVVVLVVVVVVCVVVVDDSVVSVVSNVCSVCSSVVSNVVSVCVSPPVPPPDDDPPPCPPPVVVVVVSVVSSVVVVVVVVVVVVVVCVVVVVD

Solvent-accessible surface area (backbone atoms only — not comparable to full-atom values): 11221 Å² total; per-residue (Å²): 142,83,86,82,82,89,78,83,82,81,80,89,81,75,86,81,86,77,82,95,80,81,80,82,79,80,88,77,76,93,77,75,98,78,76,89,75,76,75,73,73,76,83,72,55,70,69,60,56,51,53,51,52,53,51,52,51,52,52,52,50,52,52,48,54,51,51,50,51,53,44,52,54,53,39,49,63,51,41,54,47,52,44,52,55,46,49,52,50,49,52,52,49,49,58,49,30,77,74,68,76,56,84,68,73,74,59,57,58,59,50,54,50,53,65,43,49,54,59,52,50,56,53,50,54,53,43,57,72,77,48,79,78,70,76,75,72,74,82,71,82,71,81,67,59,58,69,61,51,52,50,53,54,51,51,35,53,52,52,51,49,51,52,52,50,52,51,51,54,51,52,56,64,65,74,75,115

Mean predicted aligned error: 14.77 Å